Protein AF-A0A498I616-F1 (afdb_monomer)

Mean predicted aligned error: 15.66 Å

Solvent-accessible surface area (backbone atoms only — not comparable to full-atom values): 10983 Å² total; per-residue (Å²): 131,74,76,68,58,86,87,58,87,66,92,63,97,55,67,68,84,74,49,75,87,73,68,59,81,59,66,71,57,44,65,72,44,72,77,37,62,77,82,54,56,81,86,47,53,56,88,65,89,70,80,71,56,83,78,63,52,80,65,22,10,44,55,38,53,24,60,81,42,49,61,89,70,48,89,67,81,91,58,96,72,36,19,72,80,64,79,52,78,69,49,72,36,65,68,89,79,89,80,90,67,54,81,61,65,72,64,45,84,65,66,60,66,57,77,72,62,53,54,55,55,53,51,52,54,51,52,52,54,50,50,52,52,53,52,52,51,54,52,53,53,50,52,51,52,49,54,52,52,50,52,49,50,52,53,51,51,53,52,50,52,54,54,51,60,64,63,73,72,70,81,93,131

Radius of gyration: 39.87 Å; Cα contacts (8 Å, |Δi|>4): 98; chains: 1; bounding box: 74×76×114 Å

InterPro domains:
  IPR021715 Pre-mRNA-splicing factor SLU7 domain [PF11708] (101-140)
  IPR039974 Pre-mRNA-splicing factor SLU7 [PTHR12942] (1-123)

pLDDT: mean 73.75, std 13.15, range [43.12, 88.88]

Nearest PDB structures (foldseek):
  5xjc-assembly1_Z  TM=7.482E-01  e=1.365E-06  Homo sapiens
  8c6j-assembly1_h  TM=6.304E-01  e=6.432E-07  Homo sapiens
  9fmd-assembly1_U  TM=6.516E-01  e=3.807E-06  Homo sapiens
  7w5a-assembly1_1  TM=6.357E-01  e=7.045E-06  Homo sapiens
  7w5b-assembly1_1  TM=6.357E-01  e=8.077E-06  Homo sapiens

Organism: Malus domestica (NCBI:txid3750)

Structure (mmCIF, N/CA/C/O backbone):
data_AF-A0A498I616-F1
#
_entry.id   AF-A0A498I616-F1
#
loop_
_atom_site.group_PDB
_atom_site.id
_atom_site.type_symbol
_atom_site.label_atom_id
_atom_site.label_alt_id
_atom_site.label_comp_id
_atom_site.label_asym_id
_atom_site.label_entity_id
_atom_site.label_seq_id
_atom_site.pdbx_PDB_ins_code
_atom_site.Cartn_x
_atom_site.Cartn_y
_atom_site.Cartn_z
_atom_site.occupancy
_atom_site.B_iso_or_equiv
_atom_site.auth_seq_id
_atom_site.auth_comp_id
_atom_site.auth_asym_id
_atom_site.auth_atom_id
_atom_site.pdbx_PDB_model_num
ATOM 1 N N . MET A 1 1 ? 41.099 -11.936 -0.585 1.00 71.44 1 MET A N 1
ATOM 2 C CA . MET A 1 1 ? 42.372 -12.421 0.009 1.00 71.44 1 MET A CA 1
ATOM 3 C C . MET A 1 1 ? 42.549 -13.907 -0.295 1.00 71.44 1 MET A C 1
ATOM 5 O O . MET A 1 1 ? 41.591 -14.655 -0.148 1.00 71.44 1 MET A O 1
ATOM 9 N N . SER A 1 2 ? 43.723 -14.345 -0.761 1.00 78.12 2 SER A N 1
ATOM 10 C CA . SER A 1 2 ? 43.935 -15.708 -1.296 1.00 78.12 2 SER A CA 1
ATOM 11 C C . SER A 1 2 ? 44.337 -16.758 -0.254 1.00 78.12 2 SER A C 1
ATOM 13 O O . SER A 1 2 ? 44.058 -17.937 -0.460 1.00 78.12 2 SER A O 1
ATOM 15 N N . ASN A 1 3 ? 44.931 -16.355 0.872 1.00 83.38 3 ASN A N 1
ATOM 16 C CA . ASN A 1 3 ? 45.268 -17.276 1.959 1.00 83.38 3 ASN A CA 1
ATOM 17 C C . ASN A 1 3 ? 44.025 -17.599 2.794 1.00 83.38 3 ASN A C 1
ATOM 19 O O . ASN A 1 3 ? 43.294 -16.696 3.210 1.00 83.38 3 ASN A O 1
ATOM 23 N N . ALA A 1 4 ? 43.784 -18.890 3.020 1.00 80.94 4 ALA A N 1
ATOM 24 C CA . ALA A 1 4 ? 42.724 -19.350 3.901 1.00 80.94 4 ALA A CA 1
ATOM 25 C C . ALA A 1 4 ? 43.157 -19.183 5.373 1.00 80.94 4 ALA A C 1
ATOM 27 O O . ALA A 1 4 ? 44.299 -19.508 5.705 1.00 80.94 4 ALA A O 1
ATOM 28 N N . PRO A 1 5 ? 42.280 -18.679 6.258 1.00 85.06 5 PRO A N 1
ATOM 29 C CA . PRO A 1 5 ? 42.545 -18.613 7.693 1.00 85.06 5 PRO A CA 1
ATOM 30 C C . PRO A 1 5 ? 42.854 -19.988 8.304 1.00 85.06 5 PRO A C 1
ATOM 32 O O . PRO A 1 5 ? 42.277 -20.991 7.890 1.00 85.06 5 PRO A O 1
ATOM 35 N N . TRP A 1 6 ? 43.706 -20.027 9.334 1.00 85.25 6 TRP A N 1
ATOM 36 C CA . TRP A 1 6 ? 44.235 -21.258 9.950 1.00 85.25 6 TRP A CA 1
ATOM 37 C C . TRP A 1 6 ? 43.167 -22.242 10.465 1.00 85.25 6 TRP A C 1
ATOM 39 O O . TRP A 1 6 ? 43.404 -23.446 10.523 1.00 85.25 6 TRP A O 1
ATOM 49 N N . TYR A 1 7 ? 41.981 -21.743 10.818 1.00 83.31 7 TYR A N 1
ATOM 50 C CA . TYR A 1 7 ? 40.861 -22.553 11.302 1.00 83.31 7 TYR A CA 1
ATOM 51 C C . TYR A 1 7 ? 40.110 -23.287 10.177 1.00 83.31 7 TYR A C 1
ATOM 53 O O . TYR A 1 7 ? 39.400 -24.258 10.439 1.00 83.31 7 TYR A O 1
ATOM 61 N N . LEU A 1 8 ? 40.279 -22.875 8.916 1.00 78.38 8 LEU A N 1
ATOM 62 C CA . LEU A 1 8 ? 39.787 -23.602 7.750 1.00 78.38 8 LEU A CA 1
ATOM 63 C C . LEU A 1 8 ? 40.908 -24.527 7.273 1.00 78.38 8 LEU A C 1
ATOM 65 O O . LEU A 1 8 ? 41.777 -24.113 6.511 1.00 78.38 8 LEU A O 1
ATOM 69 N N . LYS A 1 9 ? 40.890 -25.780 7.752 1.00 74.94 9 LYS A N 1
ATOM 70 C CA . LYS A 1 9 ? 41.866 -26.854 7.464 1.00 74.94 9 LYS A CA 1
ATOM 71 C C . LYS A 1 9 ? 41.872 -27.252 5.981 1.00 74.94 9 LYS A C 1
ATOM 73 O O . LYS A 1 9 ? 41.423 -28.328 5.595 1.00 74.94 9 LYS A O 1
ATOM 78 N N . ILE A 1 10 ? 42.346 -26.353 5.130 1.00 75.88 10 ILE A N 1
ATOM 79 C CA . ILE A 1 10 ? 42.349 -26.492 3.683 1.00 75.88 10 ILE A CA 1
ATOM 80 C C . ILE A 1 10 ? 43.776 -26.812 3.234 1.00 75.88 10 ILE A C 1
ATOM 82 O O . ILE A 1 10 ? 44.677 -25.990 3.345 1.00 75.88 10 ILE A O 1
ATOM 86 N N . ILE A 1 11 ? 43.962 -28.011 2.682 1.00 71.50 11 ILE A N 1
ATOM 87 C CA . ILE A 1 11 ? 45.276 -28.542 2.274 1.00 71.50 11 ILE A CA 1
ATOM 88 C C . ILE A 1 11 ? 45.740 -27.960 0.922 1.00 71.50 11 ILE A C 1
ATOM 90 O O . ILE A 1 11 ? 46.932 -27.897 0.638 1.00 71.50 11 ILE A O 1
ATOM 94 N N . ARG A 1 12 ? 44.808 -27.517 0.066 1.00 78.75 12 ARG A N 1
ATOM 95 C CA . ARG A 1 12 ? 45.094 -27.008 -1.290 1.00 78.75 12 ARG A CA 1
ATOM 96 C C . ARG A 1 12 ? 44.679 -25.550 -1.439 1.00 78.75 12 ARG A C 1
ATOM 98 O O . ARG A 1 12 ? 43.557 -25.213 -1.068 1.00 78.75 12 ARG A O 1
ATOM 105 N N . ARG A 1 13 ? 45.516 -24.720 -2.080 1.00 78.94 13 ARG A N 1
ATOM 106 C CA . ARG A 1 13 ? 45.170 -23.331 -2.441 1.00 78.94 13 ARG A CA 1
ATOM 107 C C . ARG A 1 13 ? 43.837 -23.301 -3.196 1.00 78.94 13 ARG A C 1
ATOM 109 O O . ARG A 1 13 ? 43.744 -23.793 -4.316 1.00 78.94 13 ARG A O 1
ATOM 116 N N . ASN A 1 14 ? 42.803 -22.750 -2.568 1.00 82.69 14 ASN A N 1
ATOM 117 C CA . ASN A 1 14 ? 41.494 -22.538 -3.173 1.00 82.69 14 ASN A CA 1
ATOM 118 C C . ASN A 1 14 ? 40.836 -21.289 -2.577 1.00 82.69 14 ASN A C 1
ATOM 120 O O . ASN A 1 14 ? 41.255 -20.810 -1.530 1.00 82.69 14 ASN A O 1
ATOM 124 N N . LEU A 1 15 ? 39.814 -20.770 -3.261 1.00 85.75 15 LEU A N 1
ATOM 125 C CA . LEU A 1 15 ? 39.101 -19.548 -2.876 1.00 85.75 15 LEU A CA 1
ATOM 126 C C . LEU A 1 15 ? 37.726 -19.837 -2.248 1.00 85.75 15 LEU A C 1
ATOM 128 O O . LEU A 1 15 ? 36.848 -18.976 -2.229 1.00 85.75 15 LEU A O 1
ATOM 132 N N . LYS A 1 16 ? 37.498 -21.062 -1.753 1.00 83.75 16 LYS A N 1
ATOM 133 C CA . LYS A 1 16 ? 36.196 -21.450 -1.182 1.00 83.75 16 LYS A CA 1
ATOM 134 C C . LYS A 1 16 ? 35.885 -20.674 0.098 1.00 83.75 16 LYS A C 1
ATOM 136 O O . LYS A 1 16 ? 34.724 -20.382 0.348 1.00 83.75 16 LYS A O 1
ATOM 141 N N . HIS A 1 17 ? 36.911 -20.281 0.853 1.00 82.81 17 HIS A N 1
ATOM 142 C CA . HIS A 1 17 ? 36.789 -19.481 2.077 1.00 82.81 17 HIS A CA 1
ATOM 143 C C . HIS A 1 17 ? 36.320 -18.041 1.842 1.00 82.81 17 HIS A C 1
ATOM 145 O O . HIS A 1 17 ? 35.926 -17.382 2.795 1.00 82.81 17 HIS A O 1
ATOM 151 N N . GLN A 1 18 ? 36.373 -17.538 0.605 1.00 86.69 18 GLN A N 1
ATOM 152 C CA . GLN A 1 18 ? 35.815 -16.224 0.265 1.00 86.69 18 GLN A CA 1
ATOM 153 C C . GLN A 1 18 ? 34.320 -16.296 -0.072 1.00 86.69 18 GLN A C 1
ATOM 155 O O . GLN A 1 18 ? 33.647 -15.269 -0.081 1.00 86.69 18 GLN A O 1
ATOM 160 N N . ARG A 1 19 ? 33.780 -17.487 -0.374 1.00 85.12 19 ARG A N 1
ATOM 161 C CA . ARG A 1 19 ? 32.345 -17.632 -0.635 1.00 85.12 19 ARG A CA 1
A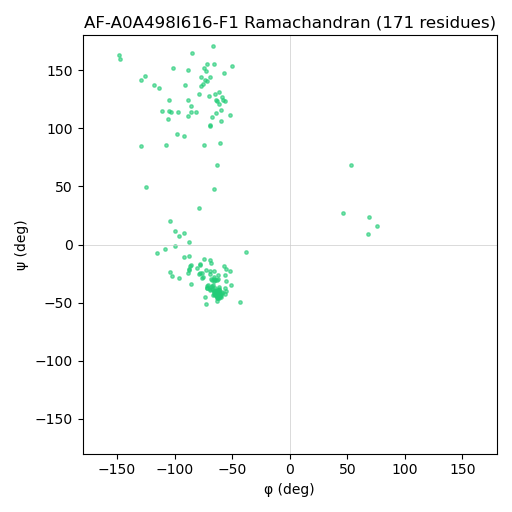TOM 162 C C . ARG A 1 19 ? 31.583 -17.471 0.675 1.00 85.12 19 ARG A C 1
ATOM 164 O O . ARG A 1 19 ? 32.012 -17.963 1.717 1.00 85.12 19 ARG A O 1
ATOM 171 N N . LYS A 1 20 ? 30.432 -16.801 0.609 1.00 79.06 20 LYS A N 1
ATOM 172 C CA . LYS A 1 20 ? 29.551 -16.599 1.760 1.00 79.06 20 LYS A CA 1
ATOM 173 C C . LYS A 1 20 ? 29.117 -17.967 2.303 1.00 79.06 20 LYS A C 1
ATOM 175 O O . LYS A 1 20 ? 28.340 -18.678 1.677 1.00 79.06 20 LYS A O 1
ATOM 180 N N . TRP A 1 21 ? 29.678 -18.341 3.449 1.00 71.31 21 TRP A N 1
ATOM 181 C CA . TRP A 1 21 ? 29.489 -19.640 4.104 1.00 71.31 21 TRP A CA 1
ATOM 182 C C . TRP A 1 21 ? 28.106 -19.796 4.746 1.00 71.31 21 TRP A C 1
ATOM 184 O O . TRP A 1 21 ? 27.631 -20.913 4.920 1.00 71.31 21 TRP A O 1
ATOM 194 N N . LYS A 1 22 ? 27.442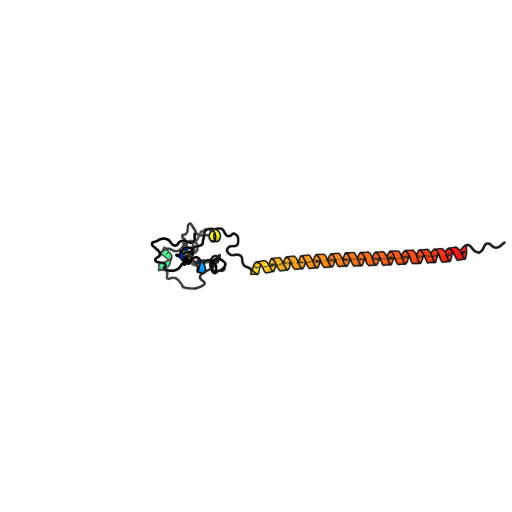 -18.676 5.047 1.00 69.12 22 LYS A N 1
ATOM 195 C CA . LYS A 1 22 ? 26.022 -18.605 5.393 1.00 69.12 22 LYS A CA 1
ATOM 196 C C . LYS A 1 22 ? 25.283 -17.986 4.212 1.00 69.12 22 LYS A C 1
ATOM 198 O O . LYS A 1 22 ? 25.135 -16.769 4.143 1.00 69.12 22 LYS A O 1
ATOM 203 N N . SER A 1 23 ? 24.893 -18.791 3.228 1.00 64.94 23 SER A N 1
ATOM 204 C CA . SER A 1 23 ? 23.834 -18.354 2.318 1.00 64.94 23 SER A CA 1
ATOM 205 C C . SER A 1 23 ? 22.584 -18.206 3.174 1.00 64.94 23 SER A C 1
ATOM 207 O O . SER A 1 23 ? 22.126 -19.205 3.729 1.00 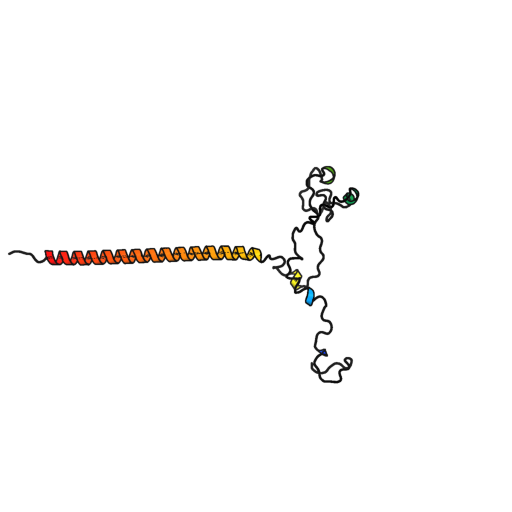64.94 23 SER A O 1
ATOM 209 N N . ASP A 1 24 ? 22.091 -16.984 3.356 1.00 60.78 24 ASP A N 1
ATOM 210 C CA . ASP A 1 24 ? 20.868 -16.776 4.124 1.00 60.78 24 ASP A CA 1
ATOM 211 C C . ASP A 1 24 ? 19.771 -17.624 3.464 1.00 60.78 24 ASP A C 1
ATOM 213 O O . ASP A 1 24 ? 19.540 -17.460 2.262 1.00 60.78 24 ASP A O 1
ATOM 217 N N . PRO A 1 25 ? 19.109 -18.542 4.194 1.00 62.31 25 PRO A N 1
ATOM 218 C CA . PRO A 1 25 ? 18.021 -19.351 3.638 1.00 62.31 25 PRO A CA 1
ATOM 219 C C . PRO A 1 25 ? 16.901 -18.494 3.029 1.00 62.31 25 PRO A C 1
ATOM 221 O O . PRO A 1 25 ? 16.136 -18.964 2.191 1.00 62.31 25 PRO A O 1
ATOM 224 N N . ASN A 1 26 ? 16.830 -17.229 3.449 1.00 56.91 26 ASN A N 1
ATOM 225 C CA . ASN A 1 26 ? 15.872 -16.236 2.995 1.00 56.91 26 ASN A CA 1
ATOM 226 C C . ASN A 1 26 ? 16.226 -15.626 1.619 1.00 56.91 26 ASN A C 1
ATOM 228 O O . ASN A 1 26 ? 15.339 -15.231 0.871 1.00 56.91 26 ASN A O 1
ATOM 232 N N . TYR A 1 27 ? 17.501 -15.633 1.210 1.00 54.44 27 TYR A N 1
ATOM 233 C CA . TYR A 1 27 ? 17.951 -14.964 -0.022 1.00 54.44 27 TYR A CA 1
ATOM 234 C C . TYR A 1 27 ? 17.363 -15.582 -1.304 1.00 54.44 27 TYR A C 1
ATOM 236 O O . TYR A 1 27 ? 17.143 -14.886 -2.290 1.00 54.44 27 TYR A O 1
ATOM 244 N N . THR A 1 28 ? 17.086 -16.890 -1.307 1.00 51.44 28 THR A N 1
ATOM 245 C CA . THR A 1 28 ? 16.635 -17.607 -2.513 1.00 51.44 28 THR A CA 1
ATOM 246 C C . THR A 1 28 ? 15.120 -17.752 -2.623 1.00 51.44 28 THR A C 1
ATOM 248 O O . THR A 1 28 ? 14.606 -17.807 -3.737 1.00 51.44 28 THR A O 1
ATOM 251 N N . LYS A 1 29 ? 14.387 -17.797 -1.502 1.00 53.28 29 LYS A N 1
ATOM 252 C CA . LYS A 1 29 ? 12.914 -17.849 -1.517 1.00 53.28 29 LYS A CA 1
ATOM 253 C C . LYS A 1 29 ? 12.284 -16.459 -1.607 1.00 53.28 29 LYS A C 1
ATOM 255 O O . LYS A 1 29 ? 11.269 -16.321 -2.280 1.00 53.28 29 LYS A O 1
ATOM 260 N N . SER A 1 30 ? 12.905 -15.445 -0.997 1.00 51.75 30 SER A N 1
ATOM 261 C CA . SER A 1 30 ? 12.428 -14.058 -1.031 1.00 51.75 30 SER A CA 1
ATOM 262 C C . SER A 1 30 ? 12.433 -13.493 -2.450 1.00 51.75 30 SER A C 1
ATOM 264 O O . SER A 1 30 ? 11.428 -12.950 -2.867 1.00 51.75 30 SER A O 1
ATOM 266 N N . TRP A 1 31 ? 13.477 -13.682 -3.266 1.00 52.56 31 TRP A N 1
ATOM 267 C CA . TRP A 1 31 ? 13.551 -13.002 -4.573 1.00 52.56 31 TRP A CA 1
ATOM 268 C C . TRP A 1 31 ? 12.452 -13.416 -5.579 1.00 52.56 31 TRP A C 1
ATOM 270 O O . TRP A 1 31 ? 11.911 -12.571 -6.289 1.00 52.56 31 TRP A O 1
ATOM 280 N N . LEU A 1 32 ? 12.065 -14.699 -5.599 1.00 51.03 32 LEU A N 1
ATOM 281 C CA . LEU A 1 32 ? 10.995 -15.227 -6.469 1.00 51.03 32 LEU A CA 1
ATOM 282 C C . LEU A 1 32 ? 9.573 -14.971 -5.937 1.00 51.03 32 LEU A C 1
ATOM 284 O O . LEU A 1 32 ? 8.616 -15.046 -6.707 1.00 51.03 32 LEU A O 1
ATOM 288 N N . ASN A 1 33 ? 9.436 -14.715 -4.633 1.00 49.66 33 ASN A N 1
ATOM 289 C CA . ASN A 1 33 ? 8.154 -14.472 -3.970 1.00 49.66 33 ASN A CA 1
ATOM 290 C C . ASN A 1 33 ? 7.909 -12.976 -3.695 1.00 49.66 33 ASN A C 1
ATOM 292 O O . ASN A 1 33 ? 6.775 -12.536 -3.718 1.00 49.66 33 ASN A O 1
ATOM 296 N N . SER A 1 34 ? 8.959 -12.171 -3.548 1.00 52.44 34 SER A N 1
ATOM 297 C CA . SER A 1 34 ? 8.947 -10.708 -3.384 1.00 52.44 34 SER A CA 1
ATOM 298 C C . SER A 1 34 ? 8.198 -10.011 -4.524 1.00 52.44 34 SER A C 1
ATOM 300 O O . SER A 1 34 ? 7.396 -9.114 -4.300 1.00 52.44 34 SER A O 1
ATOM 302 N N . THR A 1 35 ? 8.387 -10.497 -5.752 1.00 47.66 35 THR A N 1
ATOM 303 C CA . THR A 1 35 ? 7.668 -10.035 -6.951 1.00 47.66 35 THR A CA 1
ATOM 304 C C . THR A 1 35 ? 6.342 -10.763 -7.174 1.00 47.66 35 THR A C 1
ATOM 306 O O . THR A 1 35 ? 5.546 -10.389 -8.039 1.00 47.66 35 THR A O 1
ATOM 309 N N . ARG A 1 36 ? 6.077 -11.831 -6.416 1.00 48.97 36 ARG A N 1
ATOM 310 C CA . ARG A 1 36 ? 4.853 -12.612 -6.534 1.00 48.97 36 ARG A CA 1
ATOM 311 C C . ARG A 1 36 ? 3.756 -11.886 -5.767 1.00 48.97 36 ARG A C 1
ATOM 313 O O . ARG A 1 36 ? 3.771 -11.807 -4.544 1.00 48.97 36 ARG A O 1
ATOM 320 N N . ARG A 1 37 ? 2.772 -11.416 -6.533 1.00 52.03 37 ARG A N 1
ATOM 321 C CA . ARG A 1 37 ? 1.471 -10.819 -6.165 1.00 52.03 37 ARG A CA 1
ATOM 322 C C . ARG A 1 37 ? 0.726 -11.428 -4.960 1.00 52.03 37 ARG A C 1
ATOM 324 O O . ARG A 1 37 ? -0.312 -10.906 -4.578 1.00 52.03 37 ARG A O 1
ATOM 331 N N . GLU A 1 38 ? 1.194 -12.530 -4.384 1.00 52.62 38 GLU A N 1
ATOM 332 C CA . GLU A 1 38 ? 0.555 -13.211 -3.260 1.00 52.62 38 GLU A CA 1
ATOM 333 C C . GLU A 1 38 ? 0.597 -12.391 -1.963 1.00 52.62 38 GLU A C 1
ATOM 335 O O . GLU A 1 38 ? -0.342 -12.478 -1.187 1.00 52.62 38 GLU A O 1
ATOM 340 N N . HIS A 1 39 ? 1.609 -11.548 -1.738 1.00 53.19 39 HIS A N 1
ATOM 341 C CA . HIS A 1 39 ? 1.822 -1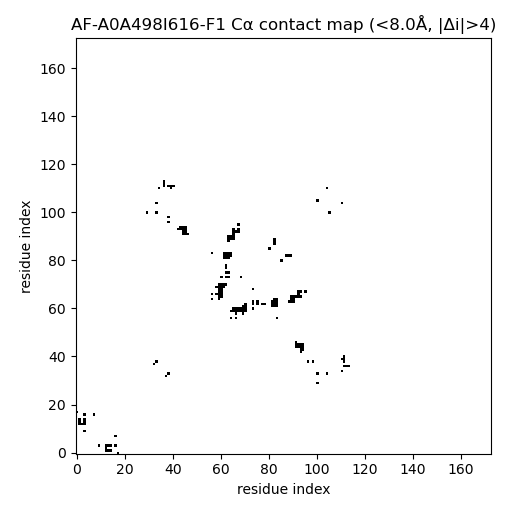0.937 -0.413 1.00 53.19 39 HIS A CA 1
ATOM 342 C C . HIS A 1 39 ? 1.153 -9.571 -0.200 1.00 53.19 39 HIS A C 1
ATOM 344 O O . HIS A 1 39 ? 1.101 -9.080 0.925 1.00 53.19 39 HIS A O 1
ATOM 350 N N . VAL A 1 40 ? 0.639 -8.944 -1.263 1.00 55.56 40 VAL A N 1
ATOM 351 C CA . VAL A 1 40 ? -0.089 -7.661 -1.198 1.00 55.56 40 VAL A CA 1
ATOM 352 C C . VAL A 1 40 ? -1.458 -7.835 -1.841 1.00 55.56 40 VAL A C 1
ATOM 354 O O . VAL A 1 40 ? -1.883 -7.076 -2.711 1.00 55.56 40 VAL A O 1
ATOM 357 N N . LYS A 1 41 ? -2.169 -8.881 -1.429 1.00 58.12 41 LYS A N 1
ATOM 358 C CA . LYS A 1 41 ? -3.572 -9.046 -1.785 1.00 58.12 41 LYS A CA 1
ATOM 359 C C . LYS A 1 41 ? -4.396 -8.065 -0.961 1.00 58.12 41 LYS A C 1
ATOM 361 O O . LYS A 1 41 ? -4.866 -8.361 0.134 1.00 58.12 41 LYS A O 1
ATOM 366 N N . ARG A 1 42 ? -4.517 -6.840 -1.472 1.00 56.38 42 ARG A N 1
ATOM 367 C CA . ARG A 1 42 ? -5.450 -5.858 -0.918 1.00 56.38 42 ARG A CA 1
ATOM 368 C C . ARG A 1 42 ? -6.859 -6.408 -1.101 1.00 56.38 42 ARG A C 1
ATOM 370 O O . ARG A 1 42 ? -7.262 -6.669 -2.229 1.00 56.38 42 ARG A O 1
ATOM 377 N N . ASN A 1 43 ? -7.592 -6.521 0.001 1.00 58.03 43 ASN A N 1
ATOM 378 C CA . ASN A 1 43 ? -8.988 -6.956 0.036 1.00 58.03 43 ASN A CA 1
ATOM 379 C C . ASN A 1 43 ? -9.223 -8.434 -0.319 1.00 58.03 43 ASN A C 1
ATOM 381 O O . ASN A 1 43 ? -10.340 -8.770 -0.711 1.00 58.03 43 ASN A O 1
ATOM 385 N N . ASP A 1 44 ? -8.230 -9.319 -0.163 1.00 63.12 44 ASP A N 1
ATOM 386 C CA . ASP A 1 44 ? -8.519 -10.755 -0.214 1.00 63.12 44 ASP A CA 1
ATOM 387 C C . ASP A 1 44 ? -9.363 -11.134 1.004 1.00 63.12 44 ASP A C 1
ATOM 389 O O . ASP A 1 44 ? -8.922 -11.106 2.156 1.00 63.12 44 ASP A O 1
ATOM 393 N N . GLN A 1 45 ? -10.614 -11.447 0.709 1.00 66.00 45 GLN A N 1
ATOM 394 C CA . GLN A 1 45 ? -11.608 -11.889 1.665 1.00 66.00 45 GLN A CA 1
ATOM 395 C C . GLN A 1 45 ? -11.546 -13.409 1.738 1.00 66.00 45 GLN A C 1
ATOM 397 O O . GLN A 1 45 ? -11.454 -14.082 0.709 1.00 66.00 45 GLN A O 1
ATOM 402 N N . ILE A 1 46 ? -11.613 -13.964 2.944 1.00 62.88 46 ILE A N 1
ATOM 403 C CA . ILE A 1 46 ? -11.805 -15.405 3.095 1.00 62.88 46 ILE A CA 1
ATOM 404 C C . ILE A 1 46 ? -13.239 -15.699 2.634 1.00 62.88 46 ILE A C 1
ATOM 406 O O . ILE A 1 46 ? -14.202 -15.412 3.341 1.00 62.88 46 ILE A O 1
ATOM 410 N N . SER A 1 47 ? -13.389 -16.225 1.414 1.00 54.00 47 SER A N 1
ATOM 411 C CA . SER A 1 47 ? -14.682 -16.557 0.799 1.00 54.00 47 SER A CA 1
ATOM 412 C C . SER A 1 47 ? -15.262 -17.872 1.317 1.00 54.00 47 SER A C 1
ATOM 414 O O . SER A 1 47 ? -15.943 -18.583 0.581 1.00 54.00 47 SER A O 1
ATOM 416 N N . ASP A 1 48 ? -14.987 -18.213 2.570 1.00 48.38 48 ASP A N 1
ATOM 417 C CA . ASP A 1 48 ? -15.487 -19.436 3.165 1.00 48.38 48 ASP A CA 1
ATOM 418 C C . ASP A 1 48 ? -16.605 -19.052 4.119 1.00 48.38 48 ASP A C 1
ATOM 420 O O . ASP A 1 48 ? -16.388 -18.467 5.179 1.00 48.38 48 ASP A O 1
ATOM 424 N N . GLY A 1 49 ? -17.831 -19.371 3.699 1.00 46.38 49 GLY A N 1
ATOM 425 C CA . GLY A 1 49 ? -19.073 -19.234 4.455 1.00 46.38 49 GLY A CA 1
ATOM 426 C C . GLY A 1 49 ? -19.133 -20.147 5.679 1.00 46.38 49 GLY A C 1
ATOM 427 O O . GLY A 1 49 ? -20.130 -20.834 5.902 1.00 46.38 49 GLY A O 1
ATOM 428 N N . VAL A 1 50 ? -18.073 -20.169 6.485 1.00 45.59 50 VAL A N 1
ATOM 429 C CA . VAL A 1 50 ? -18.093 -20.763 7.810 1.00 45.59 50 VAL A CA 1
ATOM 430 C C . VAL A 1 50 ? -18.972 -19.854 8.655 1.00 45.59 50 VAL A C 1
ATOM 432 O O . VAL A 1 50 ? -18.580 -18.764 9.060 1.00 45.59 50 VAL A O 1
ATOM 435 N N . MET A 1 51 ? -20.205 -20.297 8.889 1.00 46.78 51 MET A N 1
ATOM 436 C CA . MET A 1 51 ? -21.085 -19.748 9.913 1.00 46.78 51 MET A CA 1
ATOM 437 C C . MET A 1 51 ? -20.384 -19.935 11.256 1.00 46.78 51 MET A C 1
ATOM 439 O O . MET A 1 51 ? -20.533 -20.966 11.910 1.00 46.78 51 MET A O 1
ATOM 443 N N . ILE A 1 52 ? -19.550 -18.972 11.637 1.00 54.28 52 ILE A N 1
ATOM 444 C CA . ILE A 1 52 ? -18.829 -19.040 12.899 1.00 54.28 52 ILE A CA 1
ATOM 445 C C . ILE A 1 52 ? -19.897 -19.011 13.998 1.00 54.28 52 ILE A C 1
ATOM 447 O O . ILE A 1 52 ? -20.777 -18.142 13.997 1.00 54.28 52 ILE A O 1
ATOM 451 N N . SER A 1 53 ? -19.873 -20.028 14.863 1.00 53.56 53 SER A N 1
ATOM 452 C CA . SER A 1 53 ? -20.855 -20.253 15.927 1.00 53.56 53 SER A CA 1
ATOM 453 C C . SER A 1 53 ? -21.073 -18.988 16.766 1.00 53.56 53 SER A C 1
ATOM 455 O O . SER A 1 53 ? -20.189 -18.142 16.871 1.00 53.56 53 SER A O 1
ATOM 457 N N . GLN A 1 54 ? -22.252 -18.833 17.379 1.00 57.66 54 GLN A N 1
ATOM 458 C CA . GLN A 1 54 ? -22.620 -17.626 18.143 1.00 57.66 54 GLN A CA 1
ATOM 459 C C . GLN A 1 54 ? -21.588 -17.215 19.218 1.00 57.66 54 GLN A C 1
ATOM 461 O O . GLN A 1 54 ? -21.510 -16.034 19.555 1.00 57.66 54 GLN A O 1
ATOM 466 N N . ASP A 1 55 ? -20.753 -18.142 19.691 1.00 53.12 55 ASP A N 1
ATOM 467 C CA . ASP A 1 55 ? -19.745 -17.922 20.735 1.00 53.12 55 ASP A CA 1
ATOM 468 C C . ASP A 1 55 ? -18.488 -17.179 20.245 1.00 53.12 55 ASP A C 1
ATOM 470 O O . ASP A 1 55 ? -17.838 -16.471 21.018 1.00 53.12 55 ASP A O 1
ATOM 474 N N . SER A 1 56 ? -18.164 -17.246 18.947 1.00 58.38 56 SER A N 1
ATOM 475 C CA . SER A 1 56 ? -17.055 -16.474 18.354 1.00 58.38 56 SER A CA 1
ATOM 476 C C . SER A 1 56 ? -17.338 -14.968 18.300 1.00 58.38 56 SER A C 1
ATOM 478 O O . SER A 1 56 ? -16.437 -14.146 18.120 1.00 58.38 56 SER A O 1
ATOM 480 N N . TYR A 1 57 ? -18.598 -14.588 18.520 1.00 58.53 57 TYR A N 1
ATOM 481 C CA . TYR A 1 57 ? -19.084 -13.223 18.418 1.00 58.53 57 TYR A CA 1
ATOM 482 C C . TYR A 1 57 ? -18.475 -12.279 19.471 1.00 58.53 57 TYR A C 1
ATOM 484 O O . TYR A 1 57 ? -18.423 -11.065 19.264 1.00 58.53 57 TYR A O 1
ATOM 492 N N . ILE A 1 58 ? -17.990 -12.809 20.598 1.00 64.75 58 ILE A N 1
ATOM 493 C CA . ILE A 1 58 ? -17.484 -12.011 21.729 1.00 64.75 58 ILE A CA 1
ATOM 494 C C . ILE A 1 58 ? -16.280 -11.146 21.329 1.00 64.75 58 ILE A C 1
ATOM 496 O O . ILE A 1 58 ? -16.174 -10.004 21.778 1.00 64.75 58 ILE A O 1
ATOM 500 N N . HIS A 1 59 ? -15.417 -11.667 20.453 1.00 66.00 59 HIS A N 1
ATOM 501 C CA . HIS A 1 59 ? -14.203 -10.986 19.991 1.00 66.00 59 HIS A CA 1
ATOM 502 C C . HIS A 1 59 ? -14.373 -10.319 18.620 1.00 66.00 59 HIS A C 1
ATOM 504 O O . HIS A 1 59 ? -13.454 -9.659 18.144 1.00 66.00 59 HIS A O 1
ATOM 510 N N . SER A 1 60 ? -15.551 -10.456 18.004 1.00 74.25 60 SER A N 1
ATOM 511 C CA . SER A 1 60 ? -15.855 -9.832 16.717 1.00 74.25 60 SER A CA 1
ATOM 512 C C . SER A 1 60 ? -16.094 -8.329 16.847 1.00 74.25 60 SER A C 1
ATOM 514 O O . SER A 1 60 ? -16.562 -7.814 17.875 1.00 74.25 60 SER A O 1
ATOM 516 N N . SER A 1 61 ? -15.810 -7.602 15.769 1.00 82.12 61 SER A N 1
ATOM 517 C CA . SER A 1 61 ? -16.183 -6.202 15.662 1.00 82.12 61 SER A CA 1
ATOM 518 C C . SER A 1 61 ? -17.710 -6.105 15.731 1.00 82.12 61 SER A C 1
ATOM 520 O O . SER A 1 61 ? -18.448 -6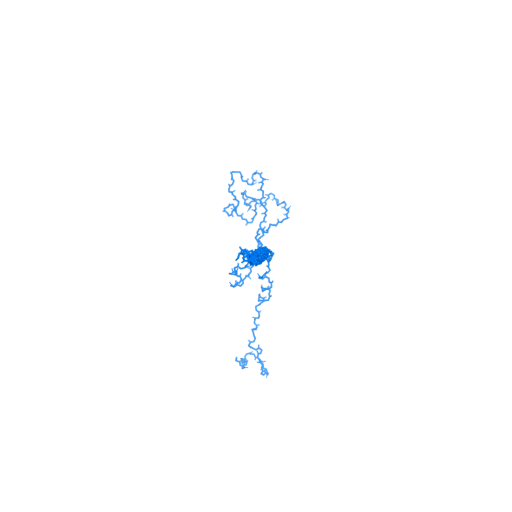.677 14.936 1.00 82.12 61 SER A O 1
ATOM 522 N N . LYS A 1 62 ? -18.238 -5.372 16.711 1.00 85.50 62 LYS A N 1
ATOM 523 C CA . LYS A 1 62 ? -19.692 -5.240 16.856 1.00 85.50 62 LYS A CA 1
ATOM 524 C C . LYS A 1 62 ? -20.327 -4.548 15.649 1.00 85.50 62 LYS A C 1
ATOM 526 O O . LYS A 1 62 ? -21.464 -4.847 15.294 1.00 85.50 62 LYS A O 1
ATOM 531 N N . LEU A 1 63 ? -19.566 -3.657 15.009 1.00 85.12 63 LEU A N 1
ATOM 532 C CA . LEU A 1 63 ? -20.016 -2.830 13.907 1.00 85.12 63 LEU A CA 1
ATOM 533 C C . LEU A 1 63 ? -20.190 -3.612 12.609 1.00 85.12 63 LEU A C 1
ATOM 535 O O . LEU A 1 63 ? -21.261 -3.483 12.032 1.00 85.12 63 LEU A O 1
ATOM 539 N N . CYS A 1 64 ? -19.197 -4.382 12.154 1.00 84.31 64 CYS A N 1
ATOM 540 C CA . CYS A 1 64 ? -19.243 -5.105 10.873 1.00 84.31 64 CYS A CA 1
ATOM 541 C C . CYS A 1 64 ? -19.221 -6.634 11.014 1.00 84.31 64 CYS A C 1
ATOM 543 O O . CYS A 1 64 ? -19.458 -7.326 10.028 1.00 84.31 64 CYS A O 1
ATOM 545 N N . ARG A 1 65 ? -19.021 -7.152 12.234 1.00 82.69 65 ARG A N 1
ATOM 546 C CA . ARG A 1 65 ? -18.999 -8.581 12.585 1.00 82.69 65 ARG A CA 1
ATOM 547 C C . ARG A 1 65 ? -17.806 -9.370 12.023 1.00 82.69 65 ARG A C 1
ATOM 549 O O . ARG A 1 65 ? -17.752 -10.574 12.232 1.00 82.69 65 ARG A O 1
ATOM 556 N N . 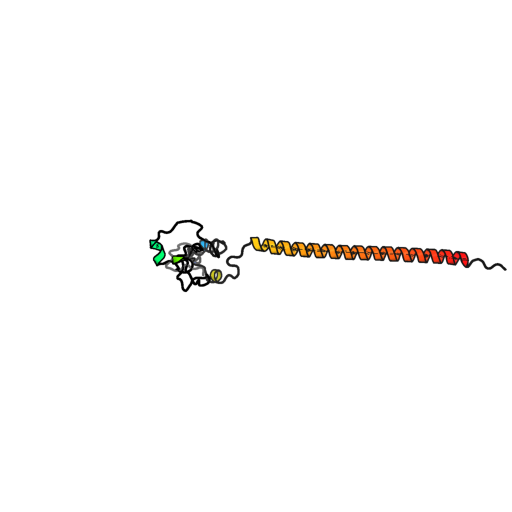ALA A 1 66 ? -16.812 -8.692 11.448 1.00 82.12 66 ALA A N 1
ATOM 557 C CA . ALA A 1 66 ? -15.517 -9.298 11.145 1.00 82.12 66 ALA A CA 1
ATOM 558 C C . ALA A 1 66 ? -14.729 -9.598 12.434 1.00 82.12 66 ALA A C 1
ATOM 560 O O . ALA A 1 66 ? -14.788 -8.833 13.405 1.00 82.12 66 ALA A O 1
ATOM 561 N N . ILE A 1 67 ? -13.984 -10.700 12.456 1.00 82.00 67 ILE A N 1
ATOM 562 C CA . ILE A 1 67 ? -13.215 -11.154 13.632 1.00 82.00 67 ILE A CA 1
ATOM 563 C C . ILE A 1 67 ? -11.813 -10.535 13.673 1.00 82.00 67 ILE A C 1
ATOM 565 O O . ILE A 1 67 ? -11.196 -10.432 14.731 1.00 82.00 67 ILE A O 1
ATOM 569 N N . MET A 1 68 ? -11.315 -10.076 12.528 1.00 79.12 68 MET A N 1
ATOM 570 C CA . MET A 1 68 ? -9.917 -9.672 12.352 1.00 79.12 68 MET A CA 1
ATOM 571 C C . MET A 1 68 ? -9.561 -8.328 13.001 1.00 79.12 68 MET A C 1
ATOM 573 O O . MET A 1 68 ? -8.384 -8.003 13.145 1.00 79.12 68 MET A O 1
ATOM 577 N N . HIS A 1 69 ? -10.556 -7.545 13.427 1.00 83.25 69 HIS A N 1
ATOM 578 C CA . HIS A 1 69 ? -10.336 -6.246 14.054 1.00 83.25 69 HIS A CA 1
ATOM 579 C C . HIS A 1 69 ? -11.393 -5.912 15.118 1.00 83.25 69 HIS A C 1
ATOM 581 O O . HIS A 1 69 ? -12.506 -6.435 15.143 1.00 83.25 69 HIS A O 1
ATOM 587 N N . THR A 1 70 ? -11.054 -4.976 16.008 1.00 86.00 70 THR A N 1
ATOM 588 C CA . THR A 1 70 ? -11.976 -4.468 17.040 1.00 86.00 70 THR A CA 1
ATOM 589 C C . THR A 1 70 ? -12.871 -3.348 16.502 1.00 86.00 70 THR A C 1
ATOM 591 O O . THR A 1 70 ? -12.569 -2.727 15.488 1.00 86.00 70 THR A O 1
ATOM 594 N N . THR A 1 71 ? -13.950 -2.999 17.214 1.00 84.88 71 THR A N 1
ATOM 595 C CA . THR A 1 71 ? -14.887 -1.934 16.790 1.00 84.88 71 THR A CA 1
ATOM 596 C C . THR A 1 71 ? -14.236 -0.579 16.531 1.00 84.88 71 THR A C 1
ATOM 598 O O . THR A 1 71 ? -14.732 0.175 15.703 1.00 84.88 71 THR A O 1
ATOM 601 N N . LYS A 1 72 ? -13.153 -0.249 17.244 1.00 86.44 72 LYS A N 1
ATOM 602 C CA . LYS A 1 72 ? -12.458 1.039 17.100 1.00 86.44 72 LYS A CA 1
ATOM 603 C C . LYS A 1 72 ? -11.609 1.119 15.832 1.00 86.44 72 LYS A C 1
ATOM 605 O O . LYS A 1 72 ? -11.392 2.214 15.336 1.00 86.44 72 LYS A O 1
ATOM 610 N N . LEU A 1 73 ? -11.123 -0.024 15.347 1.00 86.69 73 LEU A N 1
ATOM 611 C CA . LEU A 1 73 ? -10.288 -0.139 14.147 1.00 86.69 73 LEU A CA 1
ATOM 612 C C . LEU A 1 73 ? -11.104 -0.575 12.924 1.00 86.69 73 LEU A C 1
ATOM 614 O O . LEU A 1 73 ? -10.540 -0.959 11.907 1.00 86.69 73 LEU A O 1
ATOM 618 N N . CYS A 1 74 ? -12.431 -0.551 13.035 1.00 87.56 74 CYS A N 1
ATOM 619 C CA . CYS A 1 74 ? -13.314 -0.944 11.956 1.00 87.56 74 CYS A CA 1
ATOM 620 C C . CYS A 1 74 ? -13.261 0.096 10.833 1.00 87.56 74 CYS A C 1
ATOM 622 O O . CYS A 1 74 ? -13.439 1.288 11.082 1.00 87.56 74 CYS A O 1
ATOM 624 N N . MET A 1 75 ? -13.024 -0.366 9.605 1.00 85.44 75 MET A N 1
ATOM 625 C CA . MET A 1 75 ? -13.004 0.491 8.413 1.00 85.44 75 MET A CA 1
ATOM 626 C C . MET A 1 75 ? -14.413 0.860 7.929 1.00 85.44 75 MET A C 1
ATOM 628 O O . MET A 1 75 ? -14.580 1.808 7.165 1.00 85.44 75 MET A O 1
ATOM 632 N N . GLU A 1 76 ? -15.431 0.128 8.385 1.00 86.19 76 GLU A N 1
ATOM 633 C CA . GLU A 1 76 ? -16.824 0.415 8.064 1.00 86.19 76 GLU A CA 1
ATOM 634 C C . GLU A 1 76 ? -17.332 1.652 8.801 1.00 86.19 76 GLU A C 1
ATOM 636 O O . GLU A 1 76 ? -16.957 1.954 9.937 1.00 86.19 76 GLU A O 1
ATOM 641 N N . ARG A 1 77 ? -18.266 2.358 8.163 1.00 88.81 77 ARG A N 1
ATOM 642 C CA . ARG A 1 77 ? -18.884 3.544 8.756 1.00 88.81 77 ARG A CA 1
ATOM 643 C C . ARG A 1 77 ? -19.621 3.171 10.056 1.00 88.81 77 ARG A C 1
ATOM 645 O O . ARG A 1 77 ? -20.459 2.264 10.030 1.00 88.81 77 ARG A O 1
ATOM 652 N N . PRO A 1 78 ? -19.417 3.894 11.177 1.00 88.88 78 PRO A N 1
ATOM 653 C CA . PRO A 1 78 ? -20.127 3.621 12.423 1.00 88.88 78 PRO A CA 1
ATOM 654 C C . PRO A 1 78 ? -21.646 3.735 12.239 1.00 88.88 78 PRO A C 1
ATOM 656 O O . PRO A 1 78 ? -22.167 4.735 11.741 1.00 88.88 78 PRO A O 1
ATOM 659 N N . ARG A 1 79 ? -22.360 2.679 12.640 1.00 85.88 79 ARG A N 1
ATOM 660 C CA . ARG A 1 79 ? -23.811 2.517 12.501 1.00 85.88 79 ARG A CA 1
ATOM 661 C C . ARG A 1 79 ? -24.507 2.803 13.827 1.00 85.88 79 ARG A C 1
ATOM 663 O O . ARG A 1 79 ? -23.967 2.536 14.893 1.00 85.88 79 ARG A O 1
ATOM 670 N N . LYS A 1 80 ? -25.760 3.264 13.754 1.00 87.88 80 LYS A N 1
ATOM 671 C CA . LYS A 1 80 ? -26.633 3.423 14.933 1.00 87.88 80 LYS A CA 1
ATOM 672 C C . LYS A 1 80 ? -27.109 2.078 15.494 1.00 87.88 80 LYS A C 1
ATOM 674 O O . LYS A 1 80 ? -27.235 1.926 16.703 1.00 87.88 80 LYS A O 1
ATOM 679 N N . LYS A 1 81 ? -27.399 1.117 14.610 1.00 87.88 81 LYS A N 1
ATOM 680 C CA . LYS A 1 81 ? -27.672 -0.283 14.957 1.00 87.88 81 LYS A CA 1
ATOM 681 C C . LYS A 1 81 ? -26.504 -1.119 14.451 1.00 87.88 81 LYS A C 1
ATOM 683 O O . LYS A 1 81 ? -26.259 -1.167 13.248 1.00 87.88 81 LYS A O 1
ATOM 688 N N . GLU A 1 82 ? -25.766 -1.712 15.375 1.00 82.62 82 GLU A N 1
ATOM 689 C CA . GLU A 1 82 ? -24.573 -2.501 15.071 1.00 82.62 82 GLU A CA 1
ATOM 690 C C . GLU A 1 82 ? -24.933 -3.849 14.407 1.00 82.62 82 GLU A C 1
ATOM 692 O O . GLU A 1 82 ? -26.032 -4.376 14.628 1.00 82.62 82 GLU A O 1
ATOM 697 N N . ALA A 1 83 ? -24.000 -4.434 13.633 1.00 84.56 83 ALA A N 1
ATOM 698 C CA . ALA A 1 83 ? -24.157 -5.773 13.036 1.00 84.56 83 ALA A CA 1
ATOM 699 C C . ALA A 1 83 ? -24.562 -6.816 14.076 1.00 84.56 83 ALA A C 1
ATOM 701 O O . ALA A 1 83 ? -25.339 -7.718 13.770 1.00 84.56 83 ALA A O 1
ATOM 702 N N . ARG A 1 84 ? -24.055 -6.654 15.305 1.00 80.12 84 ARG A N 1
ATOM 703 C CA . ARG A 1 84 ? -24.325 -7.515 16.458 1.00 80.12 84 ARG A CA 1
ATOM 704 C C . ARG A 1 84 ? -25.769 -7.911 16.624 1.00 80.12 84 ARG A C 1
ATOM 706 O O . ARG A 1 84 ? -26.069 -9.072 16.869 1.00 80.12 84 ARG A O 1
ATOM 713 N N . TRP A 1 85 ? -26.632 -6.910 16.569 1.00 80.81 85 TRP A N 1
ATOM 714 C CA . TRP A 1 85 ? -28.040 -7.067 16.891 1.00 80.81 85 TRP A CA 1
ATOM 715 C C . TRP A 1 85 ? -28.898 -7.094 15.631 1.00 80.81 85 TRP A C 1
ATOM 717 O O . TRP A 1 85 ? -29.996 -7.633 15.663 1.00 80.81 85 TRP A O 1
ATOM 727 N N . ALA A 1 86 ? -28.410 -6.521 14.526 1.00 82.25 86 ALA A N 1
ATOM 728 C CA . ALA A 1 86 ? -29.146 -6.458 13.269 1.00 82.25 86 ALA A CA 1
ATOM 729 C C . ALA A 1 86 ? -28.941 -7.688 12.369 1.00 82.25 86 ALA A C 1
ATOM 731 O O . ALA A 1 86 ? -29.776 -7.912 11.504 1.00 82.25 86 ALA A O 1
ATOM 732 N N . ASN A 1 87 ? -27.847 -8.447 12.531 1.00 77.62 87 ASN A N 1
ATOM 733 C CA . ASN A 1 87 ? -27.450 -9.599 11.700 1.00 77.62 87 ASN A CA 1
ATOM 734 C C . ASN A 1 87 ? -27.541 -9.363 10.173 1.00 77.62 87 ASN A C 1
ATOM 736 O O . ASN A 1 87 ? -27.738 -10.289 9.393 1.00 77.62 87 ASN A O 1
ATOM 740 N N . MET A 1 88 ? -27.410 -8.105 9.748 1.00 79.69 88 MET A N 1
ATOM 741 C CA . MET A 1 88 ? -27.500 -7.654 8.359 1.00 79.69 88 MET A CA 1
ATOM 742 C C . MET A 1 88 ? -26.240 -6.875 7.988 1.00 79.69 88 MET A C 1
ATOM 744 O O . MET A 1 88 ? -25.713 -6.112 8.810 1.00 79.69 88 MET A O 1
ATOM 748 N N . HIS A 1 89 ? -25.810 -7.015 6.730 1.00 79.69 89 HIS A N 1
ATOM 749 C CA . HIS A 1 89 ? -24.576 -6.422 6.203 1.00 79.69 89 HIS A CA 1
ATOM 750 C C . HIS A 1 89 ? -23.371 -6.801 7.078 1.00 79.69 89 HIS A C 1
ATOM 752 O O . HIS A 1 89 ? -22.848 -5.983 7.843 1.00 79.69 89 HIS A O 1
ATOM 758 N N . ILE A 1 90 ? -23.023 -8.088 7.027 1.00 84.25 90 ILE A N 1
ATOM 759 C CA . ILE A 1 90 ? -21.842 -8.663 7.674 1.00 84.25 90 ILE A CA 1
ATOM 760 C C . ILE A 1 90 ? -20.692 -8.529 6.686 1.00 84.25 90 ILE A C 1
ATOM 762 O O . ILE A 1 90 ? -20.821 -8.964 5.541 1.00 84.25 90 ILE A O 1
ATOM 766 N N . ALA A 1 91 ? -19.606 -7.898 7.122 1.00 82.56 91 ALA A N 1
ATOM 767 C CA . ALA A 1 91 ? -18.402 -7.833 6.317 1.00 82.56 91 ALA A CA 1
ATOM 768 C C . ALA A 1 91 ? -17.712 -9.209 6.324 1.00 82.56 91 ALA A C 1
ATOM 770 O O . ALA A 1 91 ? -17.708 -9.876 7.362 1.00 82.56 91 ALA A O 1
ATOM 771 N N . PRO A 1 92 ? -17.150 -9.643 5.191 1.00 82.81 92 PRO A N 1
ATOM 772 C CA . PRO A 1 92 ? -16.317 -10.836 5.142 1.00 82.81 92 PRO A CA 1
ATOM 773 C C . PRO A 1 92 ? -15.026 -10.637 5.946 1.00 82.81 92 PRO A C 1
ATOM 775 O O . PRO A 1 92 ? -14.564 -9.509 6.131 1.00 82.81 92 PRO A O 1
ATOM 778 N N . ASP A 1 93 ? -14.441 -11.739 6.414 1.00 82.00 93 ASP A N 1
ATOM 779 C CA . ASP A 1 93 ? -13.203 -11.699 7.189 1.00 82.00 93 ASP A CA 1
ATOM 780 C C . ASP A 1 93 ? -11.981 -11.430 6.297 1.00 82.00 93 ASP A C 1
ATOM 782 O O . ASP A 1 93 ? -11.835 -11.974 5.197 1.00 82.00 93 ASP A O 1
ATOM 786 N N . GLU A 1 94 ? -11.088 -10.581 6.804 1.00 78.62 94 GLU A N 1
ATOM 787 C CA . GLU A 1 94 ? -9.822 -10.220 6.167 1.00 78.62 94 GLU A CA 1
ATOM 788 C C . GLU A 1 94 ? -8.777 -11.334 6.345 1.00 78.62 94 GLU A C 1
ATOM 790 O O . GLU A 1 94 ? -8.691 -11.983 7.389 1.00 78.62 94 GLU A O 1
ATOM 795 N N . LYS A 1 95 ? -7.925 -11.554 5.344 1.00 79.56 95 LYS A N 1
ATOM 796 C CA . LYS A 1 95 ? -6.813 -12.499 5.478 1.00 79.56 95 LYS A CA 1
ATOM 797 C C . LYS A 1 95 ? -5.595 -11.819 6.111 1.00 79.56 95 LYS A C 1
ATOM 799 O O . LYS A 1 95 ? -4.979 -10.949 5.501 1.00 79.56 95 LYS A O 1
ATOM 804 N N . ILE A 1 96 ? -5.218 -12.237 7.319 1.00 76.12 96 ILE A N 1
ATOM 805 C CA . ILE A 1 96 ? -3.998 -11.755 7.983 1.00 76.12 96 ILE A CA 1
ATOM 806 C C . ILE A 1 96 ? -2.821 -12.649 7.576 1.00 76.12 96 ILE A C 1
ATOM 808 O O . ILE A 1 96 ? -2.732 -13.801 7.999 1.00 76.12 96 ILE A O 1
ATOM 812 N N . GLU A 1 97 ? -1.897 -12.111 6.783 1.00 73.31 97 GLU A N 1
ATOM 813 C CA . GLU A 1 97 ? -0.630 -12.764 6.440 1.00 73.31 97 GLU A CA 1
ATOM 814 C C . GLU A 1 97 ? 0.548 -11.983 7.036 1.00 73.31 97 GLU A C 1
ATOM 816 O O . GLU A 1 97 ? 0.614 -10.758 6.940 1.00 73.31 97 GLU A O 1
ATOM 821 N N . SER A 1 98 ? 1.505 -12.687 7.645 1.00 72.06 98 SER A N 1
ATOM 822 C CA . SER A 1 98 ? 2.779 -12.107 8.080 1.00 72.06 98 SER A CA 1
ATOM 823 C C . SER A 1 98 ? 3.885 -12.534 7.122 1.00 72.06 98 SER A C 1
ATOM 825 O O . SER A 1 98 ? 4.104 -13.733 6.941 1.00 72.06 98 SER A O 1
ATOM 827 N N . TYR A 1 99 ? 4.608 -11.572 6.549 1.00 69.81 99 TYR A N 1
ATOM 828 C CA . TYR A 1 99 ? 5.719 -11.839 5.639 1.00 69.81 99 TYR A CA 1
ATOM 829 C C . TYR A 1 99 ? 6.982 -11.069 6.060 1.00 69.81 99 TYR A C 1
ATOM 831 O O . TYR A 1 99 ? 6.929 -9.905 6.463 1.00 69.81 99 TYR A O 1
ATOM 839 N N . GLU A 1 100 ? 8.143 -11.709 5.921 1.00 74.94 100 GLU A N 1
ATOM 840 C CA . GLU A 1 100 ? 9.454 -11.113 6.184 1.00 74.94 100 GLU A CA 1
ATOM 841 C C . GLU A 1 100 ? 10.111 -10.626 4.882 1.00 74.94 100 GLU A C 1
ATOM 843 O O . GLU A 1 100 ? 10.757 -11.391 4.171 1.00 74.94 100 GLU A O 1
ATOM 848 N N . LEU A 1 101 ? 9.939 -9.336 4.566 1.00 74.06 101 LEU A N 1
ATOM 849 C CA . LEU A 1 101 ? 10.625 -8.663 3.451 1.00 74.06 101 LEU A CA 1
ATOM 850 C C . LEU A 1 101 ? 11.983 -8.087 3.877 1.00 74.06 101 LEU A C 1
ATOM 852 O O . LEU A 1 101 ? 12.153 -7.613 5.008 1.00 74.06 101 LEU A O 1
ATOM 856 N N . ASP A 1 102 ? 12.907 -8.040 2.916 1.00 76.88 102 ASP A N 1
ATOM 857 C CA . ASP A 1 102 ? 14.170 -7.304 3.013 1.00 76.88 102 ASP A CA 1
ATOM 858 C C . ASP A 1 102 ? 13.943 -5.777 3.076 1.00 76.88 102 ASP A C 1
ATOM 860 O O . ASP A 1 102 ? 12.834 -5.275 2.875 1.00 76.88 102 ASP A O 1
ATOM 864 N N . TYR A 1 103 ? 15.003 -5.007 3.357 1.00 79.88 103 TYR A N 1
ATOM 865 C CA . TYR A 1 103 ? 14.932 -3.538 3.455 1.00 79.88 103 TYR A CA 1
ATOM 866 C C . TYR A 1 103 ? 14.378 -2.880 2.182 1.00 79.88 103 TYR A C 1
ATOM 868 O O . TYR A 1 103 ? 13.573 -1.950 2.283 1.00 79.88 103 TYR A O 1
ATOM 876 N N . ASP A 1 104 ? 14.833 -3.358 1.021 1.00 80.25 104 ASP A N 1
ATOM 877 C CA . ASP A 1 104 ? 14.418 -2.870 -0.296 1.00 80.25 104 ASP A CA 1
ATOM 878 C C . ASP A 1 104 ? 12.997 -3.340 -0.620 1.00 80.25 104 ASP A C 1
ATOM 880 O O . ASP A 1 104 ? 12.127 -2.529 -0.910 1.00 80.25 104 ASP A O 1
ATOM 884 N N . GLY A 1 105 ? 12.704 -4.623 -0.375 1.00 80.06 105 GLY A N 1
ATOM 885 C CA . GLY A 1 105 ? 11.367 -5.188 -0.560 1.00 80.06 105 GLY A CA 1
ATOM 886 C C . GLY A 1 105 ? 10.277 -4.457 0.229 1.00 80.06 105 GLY A C 1
ATOM 887 O O . GLY A 1 105 ? 9.194 -4.252 -0.292 1.00 80.06 105 GLY A O 1
ATOM 888 N N . LYS A 1 106 ? 10.533 -3.981 1.457 1.00 81.88 106 LYS A N 1
ATOM 889 C CA . LYS A 1 106 ? 9.543 -3.184 2.222 1.00 81.88 106 LYS A CA 1
ATOM 890 C C . LYS A 1 106 ? 9.287 -1.786 1.649 1.00 81.88 106 LYS A C 1
ATOM 892 O O . LYS A 1 106 ? 8.270 -1.184 1.983 1.00 81.88 106 LYS A O 1
ATOM 897 N N . ARG A 1 107 ? 10.226 -1.240 0.873 1.00 84.31 107 ARG A N 1
ATOM 898 C CA . ARG A 1 107 ? 10.171 0.123 0.314 1.00 84.31 107 ARG A CA 1
ATOM 899 C C . ARG A 1 107 ? 9.926 0.153 -1.183 1.00 84.31 107 ARG A C 1
ATOM 901 O O . ARG A 1 107 ? 9.801 1.246 -1.732 1.00 84.31 107 ARG A O 1
ATOM 908 N N . ASP A 1 108 ? 9.866 -1.007 -1.821 1.00 84.56 108 ASP A N 1
ATOM 909 C CA . ASP A 1 108 ? 9.612 -1.091 -3.242 1.00 84.56 108 ASP A CA 1
ATOM 910 C C . ASP A 1 108 ? 8.255 -0.452 -3.555 1.00 84.56 108 ASP A C 1
ATOM 912 O O . ASP A 1 108 ? 7.191 -0.885 -3.102 1.00 84.56 108 ASP A O 1
ATOM 916 N N . ARG A 1 109 ? 8.322 0.634 -4.326 1.00 87.38 109 ARG A N 1
ATOM 917 C CA . ARG A 1 109 ? 7.165 1.407 -4.768 1.00 87.38 109 ARG A CA 1
ATOM 918 C C . ARG A 1 109 ? 6.235 0.565 -5.642 1.00 87.38 109 ARG A C 1
ATOM 920 O O . ARG A 1 109 ? 5.043 0.855 -5.693 1.00 87.38 109 ARG A O 1
ATOM 927 N N . TRP A 1 110 ? 6.771 -0.450 -6.314 1.00 85.31 110 TRP A N 1
ATOM 928 C CA . TRP A 1 110 ? 6.038 -1.312 -7.236 1.00 85.31 110 TRP A CA 1
ATOM 929 C C . TRP A 1 110 ? 5.459 -2.565 -6.571 1.00 85.31 110 TRP A C 1
ATOM 931 O O . TRP A 1 110 ? 4.916 -3.437 -7.252 1.00 85.31 110 TRP A O 1
ATOM 941 N N . ASN A 1 111 ? 5.497 -2.649 -5.239 1.00 81.56 111 ASN A N 1
ATOM 942 C CA . ASN A 1 111 ? 4.832 -3.722 -4.512 1.00 81.56 111 ASN A CA 1
ATOM 943 C C . ASN A 1 111 ? 3.329 -3.773 -4.812 1.00 81.56 111 ASN A C 1
ATOM 945 O O . ASN A 1 111 ? 2.595 -2.806 -4.607 1.00 81.56 111 ASN A O 1
ATOM 949 N N . GLY A 1 112 ? 2.860 -4.942 -5.256 1.00 77.56 112 GLY A N 1
ATOM 950 C CA . GLY A 1 112 ? 1.458 -5.150 -5.622 1.00 77.56 112 GLY A CA 1
ATOM 951 C C . GLY A 1 112 ? 1.063 -4.543 -6.973 1.00 77.56 112 GLY A C 1
ATOM 952 O O . GLY A 1 112 ? -0.133 -4.402 -7.230 1.00 77.56 112 GLY A O 1
ATOM 953 N N . PHE A 1 113 ? 2.029 -4.184 -7.828 1.00 83.12 113 PHE A N 1
ATOM 954 C CA . PHE A 1 113 ? 1.752 -3.813 -9.214 1.00 83.12 113 PHE A CA 1
ATOM 955 C C . PHE A 1 113 ? 1.198 -5.010 -9.991 1.00 83.12 113 PHE A C 1
ATOM 957 O O . PHE A 1 113 ? 1.772 -6.105 -9.978 1.00 83.12 113 PHE A O 1
ATOM 964 N N . ASP A 1 114 ? 0.082 -4.807 -10.686 1.00 82.25 114 ASP A N 1
ATOM 965 C CA . ASP A 1 114 ? -0.484 -5.827 -11.549 1.00 82.25 114 ASP A CA 1
ATOM 966 C C . ASP A 1 114 ? -0.051 -5.596 -12.997 1.00 82.25 114 ASP A C 1
ATOM 968 O O . ASP A 1 114 ? -0.472 -4.644 -13.634 1.00 82.25 114 ASP A O 1
ATOM 972 N N . ALA A 1 115 ? 0.742 -6.506 -13.565 1.00 82.38 115 ALA A N 1
ATOM 973 C CA . ALA A 1 115 ? 1.156 -6.414 -14.966 1.00 82.38 115 ALA A CA 1
ATOM 974 C C . ALA A 1 115 ? -0.023 -6.346 -15.962 1.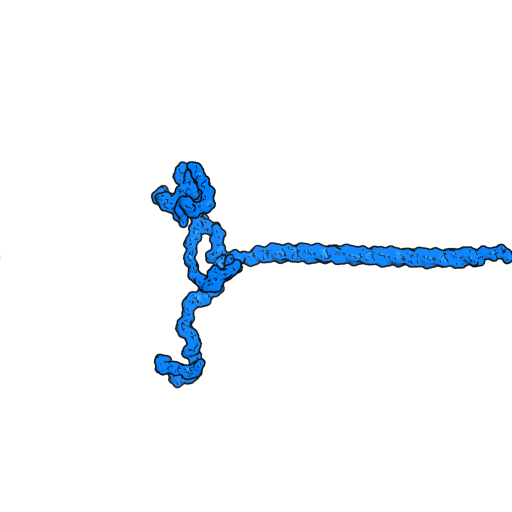00 82.38 115 ALA A C 1
ATOM 976 O O . ALA A 1 115 ? 0.182 -5.901 -17.086 1.00 82.38 115 ALA A O 1
ATOM 977 N N . SER A 1 116 ? -1.246 -6.746 -15.577 1.00 83.81 116 SER A N 1
ATOM 978 C CA . SER A 1 116 ? -2.425 -6.565 -16.435 1.00 83.81 116 SER A CA 1
ATOM 979 C C . SER A 1 116 ? -2.813 -5.091 -16.606 1.00 83.81 116 SER A C 1
ATOM 981 O O . SER A 1 116 ? -3.287 -4.711 -17.673 1.00 83.81 116 SER A O 1
ATOM 983 N N . THR A 1 117 ? -2.547 -4.227 -15.617 1.00 83.06 117 THR A N 1
ATOM 984 C CA . THR A 1 117 ? -2.870 -2.796 -15.725 1.00 83.06 117 THR A CA 1
ATOM 985 C C . THR A 1 117 ? -1.991 -2.089 -16.742 1.00 83.06 117 THR A C 1
ATOM 987 O O . THR A 1 117 ? -2.427 -1.106 -17.329 1.00 83.06 117 THR A O 1
ATOM 990 N N . TYR A 1 118 ? -0.791 -2.617 -16.998 1.00 87.06 118 TYR A N 1
ATOM 991 C CA . TYR A 1 118 ? 0.089 -2.110 -18.047 1.00 87.06 118 TYR A CA 1
ATOM 992 C C . TYR A 1 118 ? -0.504 -2.314 -19.449 1.00 87.06 118 TYR A C 1
ATOM 994 O O . TYR A 1 118 ? -0.274 -1.509 -20.342 1.00 87.06 118 TYR A O 1
ATOM 1002 N N . ALA A 1 119 ? -1.343 -3.338 -19.647 1.00 87.25 119 ALA A N 1
ATOM 1003 C CA . ALA A 1 119 ? -2.027 -3.536 -20.924 1.00 87.25 119 ALA A CA 1
ATOM 1004 C C . ALA A 1 119 ? -2.974 -2.374 -21.274 1.00 87.25 119 ALA A C 1
ATOM 1006 O O . ALA A 1 119 ? -3.155 -2.088 -22.453 1.00 87.25 119 ALA A O 1
ATOM 1007 N N . ARG A 1 120 ? -3.541 -1.687 -20.270 1.00 84.06 120 ARG A N 1
ATOM 1008 C CA . ARG A 1 120 ? -4.360 -0.483 -20.482 1.00 84.06 120 ARG A CA 1
ATOM 1009 C C . ARG A 1 120 ? -3.517 0.702 -20.960 1.00 84.06 120 ARG A C 1
ATOM 1011 O O . ARG A 1 120 ? -3.957 1.449 -21.820 1.00 84.06 120 ARG A O 1
ATOM 1018 N N . GLU A 1 121 ? -2.314 0.858 -20.418 1.00 84.25 121 GLU A N 1
ATOM 1019 C CA . GLU A 1 121 ? -1.386 1.907 -20.866 1.00 84.25 121 GLU A CA 1
ATOM 1020 C C . GLU A 1 121 ? -0.970 1.653 -22.319 1.00 84.25 121 GLU A C 1
ATOM 1022 O O . GLU A 1 121 ? -1.070 2.546 -23.148 1.00 84.25 121 GLU A O 1
ATOM 1027 N N . ILE A 1 122 ? -0.659 0.398 -22.665 1.00 87.62 122 ILE A N 1
ATOM 1028 C CA . ILE A 1 122 ? -0.385 0.015 -24.057 1.00 87.62 122 ILE A CA 1
ATOM 1029 C C . ILE A 1 122 ? -1.581 0.327 -24.968 1.00 87.62 122 ILE A C 1
ATOM 1031 O O . ILE A 1 122 ? -1.379 0.773 -26.093 1.00 87.62 122 ILE A O 1
ATOM 1035 N N . SER A 1 123 ? -2.825 0.068 -24.546 1.00 85.44 123 SER A N 1
ATOM 1036 C CA . SER A 1 123 ? -3.983 0.393 -25.390 1.00 85.44 123 SER A CA 1
ATOM 1037 C C . SER A 1 123 ? -4.151 1.896 -25.607 1.00 85.44 123 SER A C 1
ATOM 1039 O O . SER A 1 123 ? -4.444 2.289 -26.728 1.00 85.44 123 SER A O 1
ATOM 1041 N N . GLU A 1 124 ? -3.923 2.712 -24.575 1.00 86.81 124 GLU A N 1
ATOM 1042 C CA . GLU A 1 124 ? -3.982 4.178 -24.678 1.00 86.81 124 GLU A CA 1
ATOM 1043 C C . GLU A 1 124 ? -2.912 4.699 -25.652 1.00 86.81 124 GLU A C 1
ATOM 1045 O O . GLU A 1 124 ? -3.238 5.444 -26.573 1.00 86.81 124 GLU A O 1
ATOM 1050 N N . ASP A 1 125 ? -1.673 4.205 -25.547 1.00 87.31 125 ASP A N 1
ATOM 1051 C CA . ASP A 1 125 ? -0.587 4.580 -26.464 1.00 87.31 125 ASP A CA 1
ATOM 1052 C C . ASP A 1 125 ? -0.897 4.202 -27.930 1.00 87.31 125 ASP A C 1
ATOM 1054 O O . ASP A 1 125 ? -0.605 4.962 -28.853 1.00 87.31 125 ASP A O 1
ATOM 1058 N N . ASN A 1 126 ? -1.516 3.037 -28.170 1.00 85.94 126 ASN A N 1
ATOM 1059 C CA . ASN A 1 126 ? -1.891 2.619 -29.528 1.00 85.94 126 ASN A CA 1
ATOM 1060 C C . ASN A 1 126 ? -3.007 3.493 -30.127 1.00 85.94 126 ASN A C 1
ATOM 1062 O O . ASN A 1 126 ? -2.998 3.746 -31.331 1.00 85.94 126 ASN A O 1
ATOM 1066 N N . GLU A 1 127 ? -3.971 3.936 -29.314 1.00 86.19 127 GLU A N 1
ATOM 1067 C CA . GLU A 1 127 ? -5.026 4.852 -29.764 1.00 86.19 127 GLU A CA 1
ATOM 1068 C C . GLU A 1 127 ? -4.436 6.206 -30.178 1.00 86.19 127 GLU A C 1
ATOM 1070 O O . GLU A 1 127 ? -4.779 6.724 -31.244 1.00 86.19 127 GLU A O 1
ATOM 1075 N N . ASP A 1 128 ? -3.503 6.741 -29.388 1.00 84.12 128 ASP A N 1
ATOM 1076 C CA . ASP A 1 128 ? -2.804 7.989 -29.701 1.00 84.12 128 ASP A CA 1
ATOM 1077 C C . ASP A 1 128 ? -1.974 7.868 -30.992 1.00 84.12 128 ASP A C 1
ATOM 1079 O O . ASP A 1 128 ? -2.033 8.747 -31.859 1.00 84.12 128 ASP A O 1
ATOM 1083 N N . ASP A 1 129 ? -1.265 6.752 -31.182 1.00 82.50 129 ASP A N 1
ATOM 1084 C CA . ASP A 1 129 ? -0.519 6.470 -32.415 1.00 82.50 129 ASP A CA 1
ATOM 1085 C C . ASP A 1 129 ? -1.430 6.399 -33.652 1.00 82.50 129 ASP A C 1
ATOM 1087 O O . ASP A 1 129 ? -1.058 6.847 -34.743 1.00 82.50 129 ASP A O 1
ATOM 1091 N N . ASP A 1 130 ? -2.628 5.834 -33.517 1.00 81.25 130 ASP A N 1
ATOM 1092 C CA . ASP A 1 130 ? -3.588 5.757 -34.616 1.00 81.25 130 ASP A CA 1
ATOM 1093 C C . ASP A 1 130 ? -4.199 7.127 -34.942 1.00 81.25 130 ASP A C 1
ATOM 1095 O O . ASP A 1 130 ? -4.380 7.450 -36.121 1.00 81.25 130 ASP A O 1
ATOM 1099 N N . VAL A 1 131 ? -4.432 7.979 -33.938 1.00 84.25 131 VAL A N 1
ATOM 1100 C CA . VAL A 1 131 ? -4.845 9.376 -34.149 1.00 84.25 131 VAL A CA 1
ATOM 1101 C C . VAL A 1 131 ? -3.767 10.156 -34.905 1.00 84.25 131 VAL A C 1
ATOM 1103 O O . VAL A 1 131 ? -4.082 10.830 -35.891 1.00 84.25 131 VAL A O 1
ATOM 1106 N N . LEU A 1 132 ? -2.497 10.018 -34.510 1.00 84.25 132 LEU A N 1
ATOM 1107 C CA . LEU A 1 132 ? -1.377 10.688 -35.179 1.00 84.25 132 LEU A CA 1
ATOM 1108 C C . LEU A 1 132 ? -1.272 10.288 -36.657 1.00 84.25 132 LEU A C 1
ATOM 1110 O O . LEU A 1 132 ? -1.165 11.159 -37.523 1.00 84.25 132 LEU A O 1
ATOM 1114 N N . LYS A 1 133 ? -1.394 8.993 -36.977 1.00 83.56 133 LYS A N 1
ATOM 1115 C CA . LYS A 1 133 ? -1.387 8.509 -38.373 1.00 83.56 133 LYS A CA 1
ATOM 1116 C C . LYS A 1 133 ? -2.548 9.072 -39.190 1.00 83.56 133 LYS A C 1
ATOM 1118 O O . LYS A 1 133 ? -2.381 9.400 -40.366 1.00 83.56 133 LYS A O 1
ATOM 1123 N N . VAL A 1 134 ? -3.736 9.169 -38.593 1.00 80.25 134 VAL A N 1
ATOM 1124 C CA . VAL A 1 134 ? -4.920 9.726 -39.260 1.00 80.25 134 VAL A CA 1
ATOM 1125 C C . VAL A 1 134 ? -4.720 11.210 -39.574 1.00 80.25 134 VAL A C 1
ATOM 1127 O O . VAL A 1 134 ? -5.109 11.666 -40.651 1.00 80.25 134 VAL A O 1
ATOM 1130 N N . ASP A 1 135 ? -4.100 11.969 -38.675 1.00 82.00 135 ASP A N 1
ATOM 1131 C CA . ASP A 1 135 ? -3.832 13.389 -38.900 1.00 82.00 135 ASP A CA 1
ATOM 1132 C C . ASP A 1 135 ? -2.724 13.620 -39.937 1.00 82.00 135 ASP A C 1
ATOM 1134 O O . ASP A 1 135 ? -2.870 14.496 -40.795 1.00 82.00 135 ASP A O 1
ATOM 1138 N N . GLU A 1 136 ? -1.680 12.787 -39.958 1.00 78.88 136 GLU A N 1
ATOM 1139 C CA . GLU A 1 136 ? -0.674 12.790 -41.029 1.00 78.88 136 GLU A CA 1
ATOM 1140 C C . GLU A 1 136 ? -1.298 12.493 -42.403 1.00 78.88 136 GLU A C 1
ATOM 1142 O O . GLU A 1 136 ? -1.052 13.222 -43.370 1.00 78.88 136 GLU A O 1
ATOM 1147 N N . ALA A 1 137 ? -2.184 11.494 -42.486 1.00 82.25 137 ALA A N 1
ATOM 1148 C CA . ALA A 1 137 ? -2.883 11.152 -43.724 1.00 82.25 137 ALA A CA 1
ATOM 1149 C C . ALA A 1 137 ? -3.766 12.305 -44.240 1.00 82.25 137 ALA A C 1
ATOM 1151 O O . ALA A 1 137 ? -3.720 12.636 -45.428 1.00 82.25 137 ALA A O 1
ATOM 1152 N N . LYS A 1 138 ? -4.515 12.985 -43.357 1.00 81.56 138 LYS A N 1
ATOM 1153 C CA . LYS A 1 138 ? -5.314 14.173 -43.729 1.00 81.56 138 LYS A CA 1
ATOM 1154 C C . LYS A 1 138 ? -4.437 15.313 -44.249 1.00 81.56 138 LYS A C 1
ATOM 1156 O O . LYS A 1 138 ? -4.813 16.019 -45.189 1.00 81.56 138 LYS A O 1
ATOM 1161 N N . VAL A 1 139 ? -3.271 15.519 -43.634 1.00 80.56 139 VAL A N 1
ATOM 1162 C CA . VAL A 1 139 ? -2.316 16.545 -44.064 1.00 80.56 139 VAL A CA 1
ATOM 1163 C C . VAL A 1 139 ? -1.795 16.228 -45.468 1.00 80.56 139 VAL A C 1
ATOM 1165 O O . VAL A 1 139 ? -1.752 17.124 -46.313 1.00 80.56 139 VAL A O 1
ATOM 1168 N N . ASP A 1 140 ? -1.469 14.976 -45.768 1.00 81.75 140 ASP A N 1
ATOM 1169 C CA . ASP A 1 140 ? -0.989 14.593 -47.097 1.00 81.75 140 ASP A CA 1
ATOM 1170 C C . ASP A 1 140 ? -2.081 14.640 -48.177 1.00 81.75 140 ASP A C 1
ATOM 1172 O O . ASP A 1 140 ? -1.812 15.096 -49.295 1.00 81.75 140 ASP A O 1
ATOM 1176 N N . GLU A 1 141 ? -3.330 14.301 -47.842 1.00 79.44 141 GLU A N 1
ATOM 1177 C CA . GLU A 1 141 ? -4.484 14.516 -48.726 1.00 79.44 141 GLU A CA 1
ATOM 1178 C C . GLU A 1 141 ? -4.685 16.005 -49.046 1.00 79.44 141 GLU A C 1
ATOM 1180 O O . GLU A 1 141 ? -4.856 16.376 -50.212 1.00 79.44 141 GLU A O 1
ATOM 1185 N N . SER A 1 142 ? -4.595 16.887 -48.043 1.00 76.62 142 SER A N 1
ATOM 1186 C CA . SER A 1 142 ? -4.729 18.336 -48.254 1.00 76.62 142 SER A CA 1
ATOM 1187 C C . SER A 1 142 ? -3.634 18.896 -49.173 1.00 76.62 142 SER A C 1
ATOM 1189 O O . SER A 1 142 ? -3.936 19.630 -50.119 1.00 76.62 142 SER A O 1
ATOM 1191 N N . LYS A 1 143 ? -2.379 18.457 -48.993 1.00 85.56 143 LYS A N 1
ATOM 1192 C CA . LYS A 1 143 ? -1.262 18.823 -49.876 1.00 85.56 143 LYS A CA 1
ATOM 1193 C C . LYS A 1 143 ? -1.510 18.345 -51.306 1.00 85.56 143 LYS A C 1
ATOM 1195 O O . LYS A 1 143 ? -1.317 19.121 -52.242 1.00 85.56 143 LYS A O 1
ATOM 1200 N N . GLN A 1 144 ? -1.949 17.096 -51.506 1.00 77.25 144 GLN A N 1
ATOM 1201 C CA . GLN A 1 144 ? -2.257 16.583 -52.848 1.00 77.25 144 GLN A CA 1
ATOM 1202 C C . GLN A 1 144 ? -3.351 17.408 -53.532 1.00 77.25 144 GLN A C 1
ATOM 1204 O O . GLN A 1 144 ? -3.206 17.772 -54.703 1.00 77.25 144 GLN A O 1
ATOM 1209 N N . MET A 1 145 ? -4.412 17.761 -52.804 1.00 77.38 145 MET A N 1
ATOM 1210 C CA . MET A 1 145 ? -5.496 18.597 -53.323 1.00 77.38 145 MET A CA 1
ATOM 1211 C C . MET A 1 145 ? -5.005 19.994 -53.727 1.00 77.38 145 MET A C 1
ATOM 1213 O O . MET A 1 145 ? -5.401 20.508 -54.781 1.00 77.38 145 MET A O 1
ATOM 1217 N N . ASP A 1 146 ? -4.089 20.585 -52.959 1.00 81.56 146 ASP A N 1
ATOM 1218 C CA . ASP A 1 146 ? -3.468 21.867 -53.293 1.00 81.56 146 ASP A CA 1
ATOM 1219 C C . ASP A 1 146 ? -2.579 21.778 -54.539 1.00 81.56 146 ASP A C 1
ATOM 1221 O O . ASP A 1 146 ? -2.700 22.617 -55.439 1.00 81.56 146 ASP A O 1
ATOM 1225 N N . PHE A 1 147 ? -1.763 20.727 -54.678 1.00 80.75 147 PHE A N 1
ATOM 1226 C CA . PHE A 1 147 ? -0.980 20.488 -55.897 1.00 80.75 147 PHE A CA 1
ATOM 1227 C C . PHE A 1 147 ? -1.873 20.319 -57.135 1.00 80.75 147 PHE A C 1
ATOM 1229 O O . PHE A 1 147 ? -1.591 20.897 -58.191 1.00 80.75 147 PHE A O 1
ATOM 1236 N N . VAL A 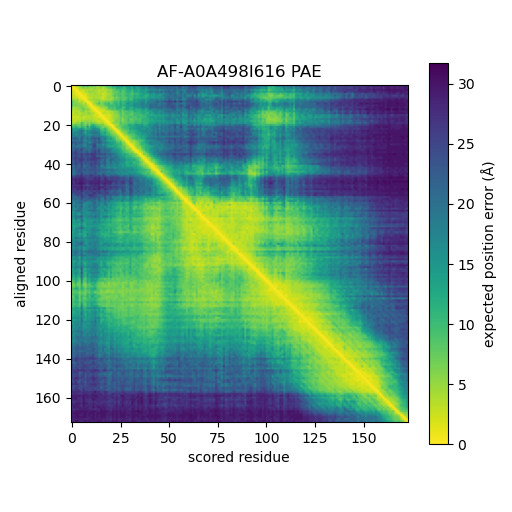1 148 ? -2.985 19.585 -57.016 1.00 86.12 148 VAL A N 1
ATOM 1237 C CA . VAL A 1 148 ? -3.969 19.420 -58.100 1.00 86.12 148 VAL A CA 1
ATOM 1238 C C . VAL A 1 148 ? -4.605 20.765 -58.472 1.00 86.12 148 VAL A C 1
ATOM 1240 O O . VAL A 1 148 ? -4.729 21.091 -59.659 1.00 86.12 148 VAL A O 1
ATOM 1243 N N . LYS A 1 149 ? -4.960 21.592 -57.483 1.00 85.75 149 LYS A N 1
ATOM 1244 C CA . LYS A 1 149 ? -5.547 22.924 -57.695 1.00 85.75 149 LYS A CA 1
ATOM 1245 C C . LYS A 1 149 ? -4.566 23.890 -58.362 1.00 85.75 149 LYS A C 1
ATOM 1247 O O . LYS A 1 149 ? -4.960 24.619 -59.276 1.00 85.75 149 LYS A O 1
ATOM 1252 N N . VAL A 1 150 ? -3.294 23.869 -57.958 1.00 85.56 150 VAL A N 1
ATOM 1253 C CA . VAL A 1 150 ? -2.217 24.648 -58.590 1.00 85.56 150 VAL A CA 1
ATOM 1254 C C . VAL A 1 150 ? -2.018 24.203 -60.037 1.00 85.56 150 VAL A C 1
ATOM 1256 O O . VAL A 1 150 ? -2.051 25.042 -60.937 1.00 85.56 150 VAL A O 1
ATOM 1259 N N . LYS A 1 151 ? -1.919 22.894 -60.299 1.00 83.31 151 LYS A N 1
ATOM 1260 C CA . LYS A 1 151 ? -1.770 22.356 -61.661 1.00 83.31 151 LYS A CA 1
ATOM 1261 C C . LYS A 1 151 ? -2.934 22.760 -62.573 1.00 83.31 151 LYS A C 1
ATOM 1263 O O . LYS A 1 151 ? -2.709 23.159 -63.715 1.00 83.31 151 LYS A O 1
ATOM 1268 N N . LYS A 1 152 ? -4.171 22.735 -62.061 1.00 85.94 152 LYS A N 1
ATOM 1269 C CA . LYS A 1 152 ? -5.365 23.187 -62.796 1.00 85.94 152 LYS A CA 1
ATOM 1270 C C . LYS A 1 152 ? -5.320 24.687 -63.112 1.00 85.94 152 LYS A C 1
ATOM 1272 O O . LYS A 1 152 ? -5.627 25.069 -64.237 1.00 85.94 152 LYS A O 1
ATOM 1277 N N . ARG A 1 153 ? -4.897 25.531 -62.161 1.00 81.31 153 ARG A N 1
ATOM 1278 C CA . ARG A 1 153 ? -4.720 26.983 -62.378 1.00 81.31 153 ARG A CA 1
ATOM 1279 C C . ARG A 1 153 ? -3.648 27.288 -63.423 1.00 81.31 153 ARG A C 1
ATOM 1281 O O . ARG A 1 153 ? -3.893 28.105 -64.302 1.00 81.31 153 ARG A O 1
ATOM 1288 N N . VAL A 1 154 ? -2.504 26.606 -63.364 1.00 85.50 154 VAL A N 1
ATOM 1289 C CA . VAL A 1 154 ? -1.414 26.765 -64.342 1.00 85.50 154 VAL A CA 1
ATOM 1290 C C . VAL A 1 154 ? -1.875 26.355 -65.743 1.00 85.50 154 VAL A C 1
ATOM 1292 O O . VAL A 1 154 ? -1.660 27.096 -66.697 1.00 85.50 154 VAL A O 1
ATOM 1295 N N . CYS A 1 155 ? -2.578 25.226 -65.872 1.00 80.06 155 CYS A N 1
ATOM 1296 C CA . CYS A 1 155 ? -3.148 24.789 -67.149 1.00 80.06 155 CYS A CA 1
ATOM 1297 C C . CYS A 1 155 ? -4.164 25.802 -67.704 1.00 80.06 155 CYS A C 1
ATOM 1299 O O . CYS A 1 155 ? -4.127 26.131 -68.887 1.00 80.06 155 CYS A O 1
ATOM 1301 N N . MET A 1 156 ? -5.023 26.357 -66.844 1.00 76.56 156 MET A N 1
ATOM 1302 C CA . MET A 1 156 ? -5.989 27.381 -67.243 1.00 76.56 156 MET A CA 1
ATOM 1303 C C . MET A 1 156 ? -5.306 28.688 -67.681 1.00 76.56 156 MET A C 1
ATOM 1305 O O . MET A 1 156 ? -5.713 29.273 -68.679 1.00 76.56 156 MET A O 1
ATOM 1309 N N . MET A 1 157 ? -4.242 29.120 -66.995 1.00 74.88 157 MET A N 1
ATOM 1310 C CA . MET A 1 157 ? -3.451 30.299 -67.381 1.00 74.88 157 MET A CA 1
ATOM 1311 C C . MET A 1 157 ? -2.715 30.105 -68.710 1.00 74.88 157 MET A C 1
ATOM 1313 O O . MET A 1 157 ? -2.719 31.008 -69.544 1.00 74.88 157 MET A O 1
ATOM 1317 N N . LEU A 1 158 ? -2.120 28.932 -68.935 1.00 75.88 158 LEU A N 1
ATOM 1318 C CA . LEU A 1 158 ? -1.459 28.611 -70.203 1.00 75.88 158 LEU A CA 1
ATOM 1319 C C . LEU A 1 158 ? -2.466 28.560 -71.360 1.00 75.88 158 LEU A C 1
ATOM 1321 O O . LEU A 1 158 ? -2.188 29.104 -72.426 1.00 75.88 158 LEU A O 1
ATOM 1325 N N . ASN A 1 159 ? -3.662 28.006 -71.133 1.00 70.00 159 ASN A N 1
ATOM 1326 C CA . ASN A 1 159 ? -4.740 28.025 -72.124 1.00 70.00 159 ASN A CA 1
ATOM 1327 C C . ASN A 1 159 ? -5.282 29.444 -72.379 1.00 70.00 159 ASN A C 1
ATOM 1329 O O . ASN A 1 159 ? -5.533 29.787 -73.530 1.00 70.00 159 ASN A O 1
ATOM 1333 N N . CYS A 1 160 ? -5.407 30.300 -71.359 1.00 57.41 160 CYS A N 1
ATOM 1334 C CA . CYS A 1 160 ? -5.760 31.714 -71.553 1.00 57.41 160 CYS A CA 1
ATOM 1335 C C . CYS A 1 160 ? -4.695 32.477 -72.354 1.00 57.41 160 CYS A C 1
ATOM 1337 O O . CYS A 1 160 ? -5.047 33.261 -73.230 1.00 57.41 160 CYS A O 1
ATOM 1339 N N . ASN A 1 161 ? -3.405 32.233 -72.104 1.00 58.59 161 ASN A N 1
ATOM 1340 C CA . ASN A 1 161 ? -2.322 32.856 -72.872 1.00 58.59 161 ASN A CA 1
ATOM 1341 C C . ASN A 1 161 ? -2.296 32.382 -74.332 1.00 58.59 161 ASN A C 1
ATOM 1343 O O . ASN A 1 161 ? -2.022 33.184 -75.222 1.00 58.59 161 ASN A O 1
ATOM 1347 N N . LEU A 1 162 ? -2.634 31.115 -74.595 1.00 57.75 162 LEU A N 1
ATOM 1348 C CA . LEU A 1 162 ? -2.768 30.593 -75.956 1.00 57.75 162 LEU A CA 1
ATOM 1349 C C . LEU A 1 162 ? -3.929 31.266 -76.710 1.00 57.75 162 LEU A C 1
ATOM 1351 O O . LEU A 1 162 ? -3.770 31.660 -77.862 1.00 57.75 162 LEU A O 1
ATOM 1355 N N . VAL A 1 163 ? -5.073 31.458 -76.045 1.00 55.59 163 VAL A N 1
ATOM 1356 C CA . VAL A 1 163 ? -6.249 32.129 -76.626 1.00 55.59 163 VAL A CA 1
ATOM 1357 C C . VAL A 1 163 ? -5.999 33.631 -76.838 1.00 55.59 163 VAL A C 1
ATOM 1359 O O . VAL A 1 163 ? -6.387 34.178 -77.867 1.00 55.59 163 VAL A O 1
ATOM 1362 N N . LEU A 1 164 ? -5.294 34.310 -75.926 1.00 54.81 164 LEU A N 1
ATOM 1363 C CA . LEU A 1 164 ? -4.914 35.721 -76.096 1.00 54.81 164 LEU A CA 1
ATOM 1364 C C . LEU A 1 164 ? -3.889 35.924 -77.225 1.00 54.81 164 LEU A C 1
ATOM 1366 O O . LEU A 1 164 ? -3.983 36.904 -77.962 1.00 54.81 164 LEU A O 1
ATOM 1370 N N . ALA A 1 165 ? -2.955 34.988 -77.418 1.00 56.69 165 ALA A N 1
ATOM 1371 C CA . ALA A 1 165 ? -2.004 35.033 -78.531 1.00 56.69 165 ALA A CA 1
ATOM 1372 C C . ALA A 1 165 ? -2.686 34.871 -79.902 1.00 56.69 165 ALA A C 1
ATOM 1374 O O . ALA A 1 165 ? -2.240 35.464 -80.880 1.00 56.69 165 ALA A O 1
ATOM 1375 N N . GLN A 1 166 ? -3.787 34.116 -79.971 1.00 52.38 166 GLN A N 1
ATOM 1376 C CA . GLN A 1 166 ? -4.577 33.955 -81.195 1.00 52.38 166 GLN A CA 1
ATOM 1377 C C . GLN A 1 166 ? -5.455 35.179 -81.506 1.00 52.38 166 GLN A C 1
ATOM 1379 O O . GLN A 1 166 ? -5.679 35.479 -82.675 1.00 52.38 166 GLN A O 1
ATOM 1384 N N . ASN A 1 167 ? -5.894 35.927 -80.488 1.00 53.00 167 ASN A N 1
ATOM 1385 C CA . ASN A 1 167 ? -6.755 37.106 -80.659 1.00 53.00 167 ASN A CA 1
ATOM 1386 C C . ASN A 1 167 ? -5.988 38.420 -80.913 1.00 53.00 167 ASN A C 1
ATOM 1388 O O . ASN A 1 167 ? -6.566 39.372 -81.427 1.00 53.00 167 ASN A O 1
ATOM 1392 N N . ASN A 1 168 ? -4.688 38.480 -80.601 1.00 54.44 168 ASN A N 1
ATOM 1393 C CA . ASN A 1 168 ? -3.840 39.658 -80.850 1.00 54.44 168 ASN A CA 1
ATOM 1394 C C . ASN A 1 168 ? -3.200 39.678 -82.257 1.00 54.44 168 ASN A C 1
ATOM 1396 O O . ASN A 1 168 ? -2.427 40.581 -82.566 1.00 54.44 168 ASN A O 1
ATOM 1400 N N . GLY A 1 169 ? -3.502 38.688 -83.107 1.00 51.53 169 GLY A N 1
ATOM 1401 C CA . GLY A 1 169 ? -2.961 38.547 -84.466 1.00 51.53 169 GLY A CA 1
ATOM 1402 C C . GLY A 1 169 ? -3.846 39.103 -85.589 1.00 51.53 169 GLY A C 1
ATOM 1403 O O . GLY A 1 169 ? -3.539 38.887 -86.757 1.00 51.53 169 GLY A O 1
ATOM 1404 N N . SER A 1 170 ? -4.940 39.798 -85.269 1.00 52.88 170 SER A N 1
ATOM 1405 C CA . SER A 1 170 ? -5.870 40.345 -86.265 1.00 52.88 170 SER A CA 1
ATOM 1406 C C . SER A 1 170 ? -6.151 41.831 -86.036 1.00 52.88 170 SER A C 1
ATOM 1408 O O . SER A 1 170 ? -7.162 42.191 -85.437 1.00 52.88 170 SER A O 1
ATOM 1410 N N . SER A 1 171 ? -5.285 42.702 -86.559 1.00 46.34 171 SER A N 1
ATOM 1411 C CA . SER A 1 171 ? -5.687 44.053 -86.968 1.00 46.34 171 SER A CA 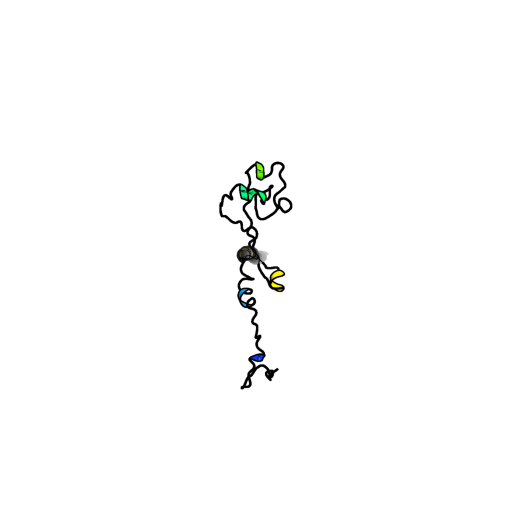1
ATOM 1412 C C . SER A 1 171 ? -5.800 44.070 -88.496 1.00 46.34 171 SER A C 1
ATOM 1414 O O . SER A 1 171 ? -4.780 43.884 -89.164 1.00 46.34 171 SER A O 1
ATOM 1416 N N . PRO A 1 172 ? -6.995 44.253 -89.080 1.00 55.44 172 PRO A N 1
ATOM 1417 C CA . PRO A 1 172 ? -7.113 44.516 -90.502 1.00 55.44 172 PRO A CA 1
ATOM 1418 C C . PRO A 1 172 ? -6.946 46.021 -90.715 1.00 55.44 172 PRO A C 1
ATOM 1420 O O . PRO A 1 172 ? -7.707 46.778 -90.124 1.00 55.44 172 PRO A O 1
ATOM 1423 N N . PHE A 1 173 ? -5.934 46.431 -91.480 1.00 43.12 173 PHE A N 1
ATOM 1424 C CA . PHE A 1 173 ? -5.935 47.524 -92.468 1.00 43.12 173 PHE A CA 1
ATOM 1425 C C . PHE A 1 173 ? -4.506 47.803 -92.939 1.00 43.12 173 PHE A C 1
ATOM 1427 O O . PHE A 1 173 ? -3.605 47.912 -92.078 1.00 43.12 173 PHE A O 1
#

Foldseek 3Di:
DFDDDPVPPDPDRDDPNVPDPCPPPCPVVCVVCLPPLPPPPDPPFPPDPPPPPPVLQVQAAQAQRANQDHVVPDPDDGDPHGCNVVVPNHDGYDDDDDDDHDPCSVVPPCGNPDPVVVVVVVVVVVVVVVVVVVVVVVVVVVVVVVVVVVVVVVVVVVVVVVVVVVVVPDDDD

Sequence (173 aa):
MSNAPWYLKIIRRNLKHQRKWKSDPNYTKSWLNSTRREHVKRNDQISDGVMISQDSYIHSSKLCRAIMHTTKLCMERPRKKEARWANMHIAPDEKIESYELDYDGKRDRWNGFDASTYAREISEDNEDDDVLKVDEAKVDESKQMDFVKVKKRVCMMLNCNLVLAQNNGSSPF

Secondary structure (DSSP, 8-state):
--SPPTTS--SS--SGGGS-SS--HHHHHHHHHHTSTTTT-TT-B--------GGGGGGS-TTT--SSS-GGG--SPPPSS-HHHH--SPPPPB--------TTTTT-TTTT--HHHHHHHHHHHHHHHHHHHHHHHHHHHHHHHHHHHHHHHHHHHHHHHHHHHHHTT----